Protein AF-A0AB37XN66-F1 (afdb_monome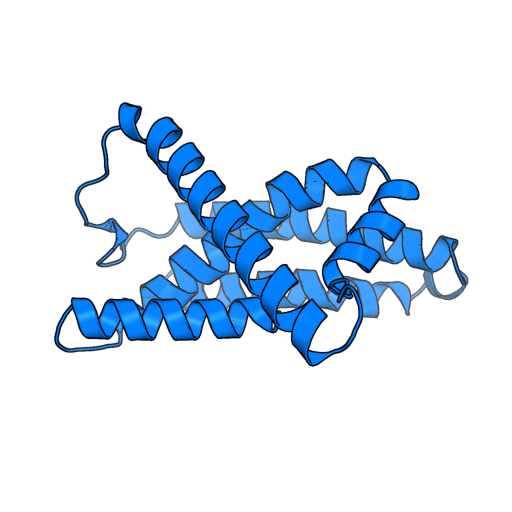r_lite)

Organism: Staphylococcus aureus (NCBI:txid1280)

InterPro domains:
  IPR003675 CAAX prenyl protease 2/Lysostaphin resistance protein A-like domain [PF02517] (126-179)
  IPR052710 CAAX motif-specific protease [PTHR36435] (4-178)

Radius of gyration: 19.24 Å; chains: 1; bounding box: 47×35×49 Å

Sequence (179 aa):
MTRLWASLLTVIIYILSQFLPLLIVKKLPFVQYSGIELTKAVIYIQLVLFLIAATTIILINLKIKNPTKLELEVKEPKKYIIPWALLGFALVMIYQMVVSIVLTQIYGGQQVSPNTEKLIIIARKIPIFIFFVSIIGPLLEEYVFRKVILGELFNAIKGNRIVAFIIATTVSSLIFALA

Structure (mmCIF, N/CA/C/O backbone):
data_AF-A0AB37XN66-F1
#
_entry.id   AF-A0AB37XN66-F1
#
loop_
_atom_site.group_PDB
_atom_site.id
_atom_site.type_symbol
_atom_site.label_atom_id
_atom_site.label_alt_id
_atom_site.label_comp_id
_atom_site.label_asym_id
_atom_site.label_entity_id
_atom_site.label_seq_id
_atom_site.pdbx_PDB_ins_code
_atom_site.Cartn_x
_atom_site.Cartn_y
_atom_site.Cartn_z
_atom_site.occupancy
_atom_site.B_iso_or_equiv
_atom_site.auth_seq_id
_atom_site.auth_comp_id
_ato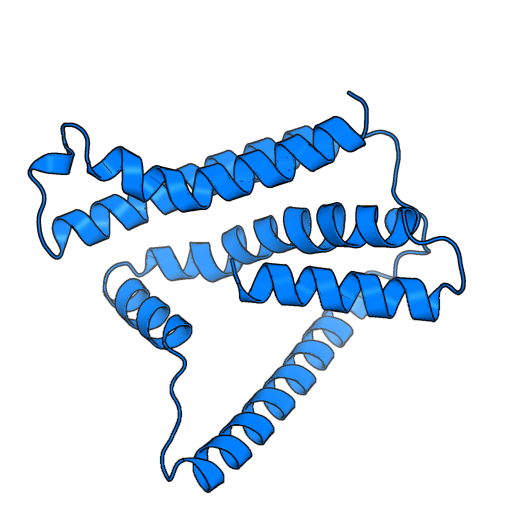m_site.auth_asym_id
_atom_site.auth_atom_id
_atom_site.pdbx_PDB_model_num
ATOM 1 N N . MET A 1 1 ? 4.058 12.812 19.865 1.00 60.72 1 MET A N 1
ATOM 2 C CA . MET A 1 1 ? 3.444 13.147 18.562 1.00 60.72 1 MET A CA 1
ATOM 3 C C . MET A 1 1 ? 1.969 12.798 18.640 1.00 60.72 1 MET A C 1
ATOM 5 O O . MET A 1 1 ? 1.666 11.693 19.076 1.00 60.72 1 MET A O 1
ATOM 9 N N . THR A 1 2 ? 1.052 13.716 18.320 1.00 78.94 2 THR A N 1
ATOM 10 C CA . THR A 1 2 ? -0.380 13.363 18.311 1.00 78.94 2 THR A CA 1
ATOM 11 C C . THR A 1 2 ? -0.654 12.403 17.154 1.00 78.94 2 THR A C 1
ATOM 13 O O . THR A 1 2 ? -0.031 12.534 16.101 1.00 78.94 2 THR A O 1
ATOM 16 N N . ARG A 1 3 ? -1.601 11.477 17.317 1.00 81.50 3 ARG A N 1
ATOM 17 C CA . ARG A 1 3 ? -1.926 10.454 16.312 1.00 81.50 3 ARG A CA 1
ATOM 18 C C . ARG A 1 3 ? -2.223 11.033 14.924 1.00 81.50 3 ARG A C 1
ATOM 20 O O . ARG A 1 3 ? -1.667 10.540 13.956 1.00 81.50 3 ARG A O 1
ATOM 27 N N . LEU A 1 4 ? -3.000 12.115 14.836 1.00 83.56 4 LEU A N 1
ATOM 28 C CA . LEU A 1 4 ? -3.330 12.760 13.557 1.00 83.56 4 LEU A CA 1
ATOM 29 C C . LEU A 1 4 ? -2.083 13.187 12.768 1.00 83.56 4 LEU A C 1
ATOM 31 O O . LEU A 1 4 ? -2.005 12.929 11.573 1.00 83.56 4 LEU A O 1
ATOM 35 N N . TRP A 1 5 ? -1.073 13.752 13.438 1.00 85.94 5 TRP A N 1
ATOM 36 C CA . TRP A 1 5 ? 0.216 14.076 12.813 1.00 85.94 5 TRP A CA 1
ATOM 37 C C . TRP A 1 5 ? 0.949 12.827 12.312 1.00 85.94 5 TRP A C 1
ATOM 39 O O . TRP A 1 5 ? 1.540 12.859 11.240 1.00 85.94 5 TRP A O 1
ATOM 49 N N . ALA A 1 6 ? 0.891 11.717 13.052 1.00 87.81 6 ALA A N 1
ATOM 50 C CA . ALA A 1 6 ? 1.486 10.451 12.622 1.00 87.81 6 ALA A CA 1
ATOM 51 C C . ALA A 1 6 ? 0.777 9.856 11.399 1.00 87.81 6 ALA A C 1
ATOM 53 O O . ALA A 1 6 ? 1.438 9.392 10.470 1.00 87.81 6 ALA A O 1
ATOM 54 N N . SER A 1 7 ? -0.553 9.928 11.382 1.00 88.25 7 SER A N 1
ATOM 55 C CA . SER A 1 7 ? -1.409 9.522 10.269 1.00 88.25 7 SER A CA 1
ATOM 56 C C . SER A 1 7 ? -1.119 10.358 9.015 1.00 88.25 7 SER A C 1
ATOM 58 O O . SER A 1 7 ? -0.821 9.800 7.961 1.00 88.25 7 SER A O 1
ATOM 60 N N . LEU A 1 8 ? -1.088 11.689 9.142 1.00 89.69 8 LEU A N 1
ATOM 61 C CA . LEU A 1 8 ? -0.732 12.608 8.054 1.00 89.69 8 LEU A CA 1
ATOM 62 C C . LEU A 1 8 ? 0.670 12.342 7.503 1.00 89.69 8 LEU A C 1
ATOM 64 O O . LEU A 1 8 ? 0.834 12.199 6.295 1.00 89.69 8 LEU A O 1
ATOM 68 N N . LEU A 1 9 ? 1.674 12.221 8.377 1.00 91.19 9 LEU A N 1
ATOM 69 C CA . LEU A 1 9 ? 3.043 11.918 7.956 1.00 91.19 9 LEU A CA 1
ATOM 70 C C . LEU A 1 9 ? 3.134 10.572 7.234 1.00 91.19 9 LEU A C 1
ATOM 72 O O . LEU A 1 9 ? 3.836 10.478 6.236 1.00 91.19 9 LEU A O 1
ATOM 76 N N . THR A 1 10 ? 2.405 9.553 7.695 1.00 91.69 10 THR A N 1
ATOM 77 C CA . THR A 1 10 ? 2.378 8.233 7.046 1.00 91.69 10 THR A CA 1
ATOM 78 C C . THR A 1 10 ? 1.873 8.332 5.605 1.00 91.69 10 THR A C 1
ATOM 80 O O . THR A 1 10 ? 2.516 7.812 4.695 1.00 91.69 10 THR A O 1
ATOM 83 N N . VAL A 1 11 ? 0.770 9.054 5.384 1.00 92.25 11 VAL A N 1
ATOM 84 C CA . VAL A 1 11 ? 0.208 9.267 4.040 1.00 92.25 11 VAL A CA 1
ATOM 85 C C . VAL A 1 11 ? 1.159 10.091 3.169 1.00 92.25 11 VAL A C 1
ATOM 87 O O . VAL A 1 11 ? 1.409 9.726 2.024 1.00 92.25 11 VAL A O 1
ATOM 90 N N . ILE A 1 12 ? 1.745 11.165 3.709 1.00 93.62 12 ILE A N 1
ATOM 91 C CA . ILE A 1 12 ? 2.697 12.012 2.973 1.00 93.62 12 ILE A CA 1
ATOM 92 C C . ILE A 1 12 ? 3.931 11.210 2.550 1.00 93.62 12 ILE A C 1
ATOM 94 O O . ILE A 1 12 ? 4.343 11.295 1.398 1.00 93.62 12 ILE A O 1
ATOM 98 N N . ILE A 1 13 ? 4.511 10.412 3.450 1.00 94.50 13 ILE A N 1
ATOM 99 C CA . ILE A 1 13 ? 5.684 9.578 3.152 1.00 94.50 13 ILE A CA 1
ATOM 100 C C . ILE A 1 13 ? 5.365 8.567 2.047 1.00 94.50 13 ILE A C 1
ATOM 102 O O . ILE A 1 13 ? 6.192 8.366 1.161 1.00 94.50 13 ILE A O 1
ATOM 106 N N . TYR A 1 14 ? 4.175 7.962 2.071 1.00 93.31 14 TYR A N 1
ATOM 107 C CA . TYR A 1 14 ? 3.741 7.029 1.033 1.00 93.31 14 TYR A CA 1
ATOM 108 C C . TYR A 1 14 ? 3.546 7.711 -0.330 1.00 93.31 14 TYR A C 1
ATOM 110 O O . TYR A 1 14 ? 4.056 7.238 -1.340 1.00 93.31 14 TYR A O 1
ATOM 118 N N . ILE A 1 15 ? 2.883 8.871 -0.367 1.00 92.38 15 ILE A N 1
ATOM 119 C CA . ILE A 1 15 ? 2.718 9.646 -1.607 1.00 92.38 15 ILE A CA 1
ATOM 120 C C . ILE A 1 15 ? 4.089 10.059 -2.155 1.00 92.38 15 ILE A C 1
ATOM 122 O O . ILE A 1 15 ? 4.374 9.887 -3.338 1.00 92.38 15 ILE A O 1
ATOM 126 N N . LEU A 1 16 ? 4.974 10.570 -1.297 1.00 93.38 16 LEU A N 1
ATOM 127 C CA . LEU A 1 16 ? 6.325 10.935 -1.709 1.00 93.38 16 LEU A CA 1
ATOM 128 C C . LEU A 1 16 ? 7.079 9.724 -2.252 1.00 93.38 16 LEU A C 1
ATOM 130 O O . LEU A 1 16 ? 7.693 9.831 -3.306 1.00 93.38 16 LEU A O 1
ATOM 134 N N . SER A 1 17 ? 7.012 8.566 -1.598 1.00 92.06 17 SER A N 1
ATOM 135 C CA . SER A 1 17 ? 7.721 7.387 -2.089 1.00 92.06 17 SER A CA 1
ATOM 136 C C . SER A 1 17 ? 7.207 6.919 -3.455 1.00 92.06 17 SER A C 1
ATOM 138 O O . SER A 1 17 ? 8.023 6.481 -4.258 1.00 92.06 17 SER A O 1
ATOM 140 N N . GLN A 1 18 ? 5.918 7.096 -3.768 1.00 89.31 18 GLN A N 1
ATOM 141 C CA . GLN A 1 18 ? 5.313 6.772 -5.069 1.00 89.31 18 GLN A CA 1
ATOM 142 C C . GLN A 1 18 ? 5.736 7.735 -6.195 1.00 89.31 18 GLN A C 1
ATOM 144 O O . GLN A 1 18 ? 6.075 7.308 -7.297 1.00 89.31 18 GLN A O 1
ATOM 149 N N . PHE A 1 19 ? 5.731 9.050 -5.947 1.00 91.06 19 PHE A N 1
ATOM 150 C CA . PHE A 1 19 ? 5.931 10.046 -7.014 1.00 91.06 19 PHE A CA 1
ATOM 151 C C . PHE A 1 19 ? 7.369 10.559 -7.139 1.00 91.06 19 PHE A C 1
ATOM 153 O O . PHE A 1 19 ? 7.781 11.005 -8.214 1.00 91.06 19 PHE A O 1
ATOM 160 N N . LEU A 1 20 ? 8.163 10.496 -6.070 1.00 92.38 20 LEU A N 1
ATOM 161 C CA . LEU A 1 20 ? 9.520 11.037 -6.053 1.00 92.38 20 LEU A CA 1
ATOM 162 C C . LEU A 1 20 ? 10.486 10.343 -7.038 1.00 92.38 20 LEU A C 1
ATOM 164 O O . LEU A 1 20 ? 11.301 11.066 -7.615 1.00 92.38 20 LEU A O 1
ATOM 168 N N . PRO A 1 21 ? 10.396 9.029 -7.347 1.00 91.38 21 PRO A N 1
ATOM 169 C CA . PRO A 1 21 ? 11.232 8.412 -8.381 1.00 91.38 21 PRO A CA 1
ATOM 170 C C . PRO A 1 21 ? 11.123 9.110 -9.736 1.00 91.38 21 PRO A C 1
ATOM 172 O O . PRO A 1 21 ? 12.144 9.361 -10.371 1.00 91.38 21 PRO A O 1
ATOM 175 N N . LEU A 1 22 ? 9.908 9.504 -10.141 1.00 87.75 22 LEU A N 1
ATOM 176 C CA . LEU A 1 22 ? 9.654 10.210 -11.405 1.00 87.75 22 LEU A CA 1
ATOM 177 C C . LEU A 1 22 ? 10.294 11.603 -11.446 1.00 87.75 22 LEU A C 1
ATOM 179 O O . LEU A 1 22 ? 10.600 12.114 -12.524 1.00 87.75 22 LEU A O 1
ATOM 183 N N . LEU A 1 23 ? 10.488 12.229 -10.284 1.00 90.38 23 LEU A N 1
ATOM 184 C CA . LEU A 1 23 ? 11.162 13.520 -10.158 1.00 90.38 23 LEU A CA 1
ATOM 185 C C . LEU A 1 23 ? 12.684 13.360 -10.100 1.00 90.38 23 LEU A C 1
ATOM 187 O O . LEU A 1 23 ? 13.397 14.138 -10.733 1.00 90.38 23 LEU A O 1
ATOM 191 N N . ILE A 1 24 ? 13.181 12.344 -9.387 1.00 91.06 24 ILE A N 1
ATOM 192 C CA . ILE A 1 24 ? 14.617 12.072 -9.232 1.00 91.06 24 ILE A CA 1
ATOM 193 C C . ILE A 1 24 ? 15.250 11.723 -10.578 1.00 91.06 24 ILE A C 1
ATOM 195 O O . ILE A 1 24 ? 16.313 12.250 -10.901 1.00 91.06 24 ILE A O 1
ATOM 199 N N . VAL A 1 25 ? 14.595 10.898 -11.402 1.00 90.50 25 VAL A N 1
ATOM 200 C CA . VAL A 1 25 ? 15.177 10.499 -12.695 1.00 90.50 25 VAL A CA 1
ATOM 201 C C . VAL A 1 25 ? 15.311 11.647 -13.700 1.00 90.50 25 VAL A C 1
ATOM 203 O O . VAL A 1 25 ? 16.083 11.545 -14.646 1.00 90.50 25 VAL A O 1
ATOM 206 N N . LYS A 1 26 ? 14.613 12.770 -13.480 1.00 89.19 26 LYS A N 1
ATOM 207 C CA . LYS A 1 26 ? 14.759 13.998 -14.282 1.00 89.19 26 LYS A CA 1
ATOM 208 C C . LYS A 1 26 ? 15.981 14.836 -13.883 1.00 89.19 26 LYS A C 1
ATOM 210 O O . LYS A 1 26 ? 16.208 15.896 -14.463 1.00 89.19 26 LYS A O 1
ATOM 215 N N . LYS A 1 27 ? 16.740 14.422 -12.866 1.00 89.75 27 LYS A N 1
ATOM 216 C CA . LYS A 1 27 ? 17.939 15.108 -12.369 1.00 89.75 27 LYS A CA 1
ATOM 217 C C . LYS A 1 27 ? 19.203 14.339 -12.763 1.00 89.75 27 LYS A C 1
ATOM 219 O O . LYS A 1 27 ? 19.153 13.162 -13.118 1.00 89.75 27 LYS A O 1
ATOM 224 N N . LEU A 1 28 ? 20.355 15.007 -12.699 1.00 78.81 28 LEU A N 1
ATOM 225 C CA . LEU A 1 28 ? 21.654 14.342 -12.836 1.00 78.81 28 LEU A CA 1
ATOM 226 C C . LEU A 1 28 ? 21.858 13.353 -11.669 1.00 78.81 28 LEU A C 1
ATOM 228 O O . LEU A 1 28 ? 21.468 13.678 -10.546 1.00 78.81 28 LEU A O 1
ATOM 232 N N . PRO A 1 29 ? 22.446 12.163 -11.900 1.00 84.00 29 PRO A N 1
ATOM 233 C CA . PRO A 1 29 ? 23.045 11.678 -13.152 1.00 84.00 29 PRO A CA 1
ATOM 234 C C . PRO A 1 29 ? 22.071 10.943 -14.096 1.00 84.00 29 PRO A C 1
ATOM 236 O O . PRO A 1 29 ? 22.483 10.478 -15.150 1.00 84.00 29 PRO A O 1
ATOM 239 N N . PHE A 1 30 ? 20.791 10.808 -13.746 1.00 86.56 30 PHE A N 1
ATOM 240 C CA . PHE A 1 30 ? 19.838 9.933 -14.446 1.00 86.56 30 PHE A CA 1
ATOM 241 C C . PHE A 1 30 ? 19.263 10.517 -15.740 1.00 86.56 30 PHE A C 1
ATOM 243 O O . PHE A 1 30 ? 18.781 9.762 -16.579 1.00 86.56 30 PHE A O 1
ATOM 250 N N . VAL A 1 31 ? 19.353 11.836 -15.931 1.00 83.44 31 VAL A N 1
ATOM 251 C CA . VAL A 1 31 ? 18.825 12.537 -17.117 1.00 83.44 31 VAL A CA 1
ATOM 252 C C . VAL A 1 31 ? 19.414 12.036 -18.446 1.00 83.44 31 VAL A C 1
ATOM 254 O O . VAL A 1 31 ? 18.794 12.196 -19.491 1.00 83.44 31 VAL A O 1
ATOM 257 N N . GLN A 1 32 ? 20.598 11.414 -18.411 1.00 86.94 32 GLN A N 1
ATOM 258 C CA . GLN A 1 32 ? 21.254 10.833 -19.587 1.00 86.94 32 GLN A CA 1
ATOM 259 C C . GLN A 1 32 ? 20.705 9.449 -19.971 1.00 86.94 32 GLN A C 1
ATOM 261 O O . GLN A 1 32 ? 20.967 8.962 -21.070 1.00 86.94 32 GLN A O 1
ATOM 266 N N . TYR A 1 33 ? 19.974 8.784 -19.072 1.00 87.94 33 TYR A N 1
ATOM 267 C CA . TYR A 1 33 ? 19.415 7.464 -19.335 1.00 87.94 33 TYR A CA 1
ATOM 268 C C . TYR A 1 33 ? 18.144 7.569 -20.175 1.00 87.94 33 TYR A C 1
ATOM 270 O O . TYR A 1 33 ? 17.283 8.414 -19.941 1.00 87.94 33 TYR A O 1
ATOM 278 N N . SER A 1 34 ? 17.993 6.654 -21.131 1.00 86.12 34 SER A N 1
ATOM 279 C CA . SER A 1 34 ? 16.810 6.559 -21.986 1.00 86.12 34 SER A CA 1
ATOM 280 C C . SER A 1 34 ? 16.320 5.113 -22.101 1.00 86.12 34 SER A C 1
ATOM 282 O O . SER A 1 34 ? 17.039 4.156 -21.798 1.00 86.12 34 SER A O 1
ATOM 284 N N . GLY A 1 35 ? 15.048 4.949 -22.473 1.00 85.75 35 GLY A N 1
ATOM 285 C CA . GLY A 1 35 ? 14.425 3.644 -22.694 1.00 85.75 35 GLY A CA 1
ATOM 286 C C . GLY A 1 35 ? 14.507 2.699 -21.487 1.00 85.75 35 GLY A C 1
ATOM 287 O O . GLY A 1 35 ? 13.949 2.960 -20.415 1.00 85.75 35 GLY A O 1
ATOM 288 N N . ILE A 1 36 ? 15.176 1.561 -21.676 1.00 82.81 36 ILE A N 1
ATOM 289 C CA . ILE A 1 36 ? 15.248 0.480 -20.682 1.00 82.81 36 ILE A CA 1
ATOM 290 C C . ILE A 1 36 ? 16.064 0.892 -19.452 1.00 82.81 36 ILE A C 1
ATOM 292 O O . ILE A 1 36 ? 15.652 0.583 -18.335 1.00 82.81 36 ILE A O 1
ATOM 296 N N . GLU A 1 37 ? 17.172 1.613 -19.628 1.00 86.12 37 GLU A N 1
ATOM 297 C CA . GLU A 1 37 ? 18.031 2.025 -18.508 1.00 86.12 37 GLU A CA 1
ATOM 298 C C . GLU A 1 37 ? 17.330 3.047 -17.606 1.00 86.12 37 GLU A C 1
ATOM 300 O O . GLU A 1 37 ? 17.383 2.937 -16.381 1.00 86.12 37 GLU A O 1
ATOM 305 N N . LEU A 1 38 ? 16.550 3.960 -18.195 1.00 87.69 38 LEU A N 1
ATOM 306 C CA . LEU A 1 38 ? 15.692 4.867 -17.432 1.00 87.69 38 LEU A CA 1
ATOM 307 C C . LEU A 1 38 ? 14.636 4.093 -16.632 1.00 87.69 38 LEU A C 1
ATOM 309 O O . LEU A 1 38 ? 14.424 4.366 -15.454 1.00 87.69 38 LEU A O 1
ATOM 313 N N . THR A 1 39 ? 14.005 3.094 -17.254 1.00 83.75 39 THR A N 1
ATOM 314 C CA . THR A 1 39 ? 12.997 2.252 -16.591 1.00 83.75 39 THR A CA 1
ATOM 315 C C . THR A 1 39 ? 13.598 1.520 -15.391 1.00 83.75 39 THR A C 1
ATOM 317 O O . THR A 1 39 ? 13.016 1.535 -14.307 1.00 83.75 39 THR A O 1
ATOM 320 N N . LYS A 1 40 ? 14.788 0.926 -15.554 1.00 86.44 40 LYS A N 1
ATOM 321 C CA . LYS A 1 40 ? 15.518 0.284 -14.454 1.00 86.44 40 LYS A CA 1
ATOM 322 C C . LYS A 1 40 ? 15.827 1.277 -13.339 1.00 86.44 40 LYS A C 1
ATOM 324 O O . LYS A 1 40 ? 15.556 0.969 -12.184 1.00 86.44 40 LYS A O 1
ATOM 329 N N . ALA A 1 41 ? 16.339 2.464 -13.671 1.00 89.56 41 ALA A N 1
ATOM 330 C CA . ALA A 1 41 ? 16.645 3.498 -12.687 1.00 89.56 41 ALA A CA 1
ATOM 331 C C . ALA A 1 41 ? 15.403 3.911 -11.881 1.00 89.56 41 ALA A C 1
ATOM 333 O O . ALA A 1 41 ? 15.461 3.913 -10.653 1.00 89.56 41 ALA A O 1
ATOM 334 N N . VAL A 1 42 ? 14.269 4.176 -12.549 1.00 89.00 42 VAL A N 1
ATOM 335 C CA . VAL A 1 42 ? 12.991 4.487 -11.880 1.00 89.00 42 VAL A CA 1
ATOM 336 C C . VAL A 1 42 ? 12.624 3.385 -10.893 1.00 89.00 42 VAL A C 1
ATOM 338 O O . VAL A 1 42 ? 12.305 3.682 -9.746 1.00 89.00 42 VAL A O 1
ATOM 341 N N . ILE A 1 43 ? 12.700 2.121 -11.314 1.00 87.50 43 ILE A N 1
ATOM 342 C CA . ILE A 1 43 ? 12.330 0.990 -10.462 1.00 87.50 43 ILE A CA 1
ATOM 343 C C . ILE A 1 43 ? 13.286 0.874 -9.277 1.00 87.50 43 ILE A C 1
ATOM 345 O O . ILE A 1 43 ? 12.822 0.807 -8.149 1.00 87.50 43 ILE A O 1
ATOM 349 N N . TYR A 1 44 ? 14.603 0.901 -9.478 1.00 88.88 44 TYR A N 1
ATOM 350 C CA . TYR A 1 44 ? 15.546 0.807 -8.360 1.00 88.88 44 TYR A CA 1
ATOM 351 C C . TYR A 1 44 ? 15.370 1.949 -7.354 1.00 88.88 44 TYR A C 1
ATOM 353 O O . TYR A 1 44 ? 15.360 1.699 -6.149 1.00 88.88 44 TYR A O 1
ATOM 361 N N . ILE A 1 45 ? 15.156 3.180 -7.828 1.00 91.31 45 ILE A N 1
ATOM 362 C CA . ILE A 1 45 ? 14.859 4.323 -6.958 1.00 91.31 45 ILE A CA 1
ATOM 363 C C . ILE A 1 45 ? 13.538 4.095 -6.208 1.00 91.31 45 ILE A C 1
ATOM 365 O O . ILE A 1 45 ? 13.494 4.290 -4.995 1.00 91.31 45 ILE A O 1
ATOM 369 N N . GLN A 1 46 ? 12.490 3.625 -6.892 1.00 90.25 46 GLN A N 1
ATOM 370 C CA . GLN A 1 46 ? 11.202 3.264 -6.286 1.00 90.25 46 GLN A CA 1
ATOM 371 C C . GLN A 1 46 ? 11.374 2.231 -5.170 1.00 90.25 46 GLN A C 1
ATOM 373 O O . GLN A 1 46 ? 10.839 2.411 -4.078 1.00 90.25 46 GLN A O 1
ATOM 378 N N . LEU A 1 47 ? 12.152 1.173 -5.418 1.00 89.00 47 LEU A N 1
ATOM 379 C CA . LEU A 1 47 ? 12.408 0.115 -4.443 1.00 89.00 47 LEU A CA 1
ATOM 380 C C . LEU A 1 47 ? 13.108 0.662 -3.195 1.00 89.00 47 LEU A C 1
ATOM 382 O O . LEU A 1 47 ? 12.679 0.384 -2.075 1.00 89.00 47 LEU A O 1
ATOM 386 N N . VAL A 1 48 ? 14.153 1.474 -3.377 1.00 91.75 48 VAL A N 1
ATOM 387 C CA . VAL A 1 48 ? 14.886 2.094 -2.263 1.00 91.75 48 VAL A CA 1
ATOM 388 C C . VAL A 1 48 ? 13.974 3.022 -1.461 1.00 91.75 48 VAL A C 1
ATOM 390 O O . VAL A 1 48 ? 13.933 2.932 -0.233 1.00 91.75 48 VAL A O 1
ATOM 393 N N . LEU A 1 49 ? 13.193 3.874 -2.130 1.00 93.31 49 LEU A N 1
ATOM 394 C CA . LEU A 1 49 ? 12.265 4.778 -1.452 1.00 93.31 49 LEU A CA 1
ATOM 395 C C . LEU A 1 49 ? 11.147 4.034 -0.723 1.00 93.31 49 LEU A C 1
ATOM 397 O O . LEU A 1 49 ? 10.755 4.464 0.358 1.00 93.31 49 LEU A O 1
ATOM 401 N N . PHE A 1 50 ? 10.666 2.911 -1.254 1.00 91.56 50 PHE A N 1
ATOM 402 C CA . PHE A 1 50 ? 9.699 2.060 -0.565 1.00 91.56 50 PHE A CA 1
ATOM 403 C C . PHE A 1 50 ? 10.274 1.413 0.695 1.00 91.56 50 PHE A C 1
ATOM 405 O O . PHE A 1 50 ? 9.575 1.377 1.704 1.00 91.56 50 PHE A O 1
ATOM 412 N N . LEU A 1 51 ? 11.538 0.972 0.702 1.00 92.25 51 LEU A N 1
ATOM 413 C CA . LEU A 1 51 ? 12.169 0.476 1.938 1.00 92.25 51 LEU A CA 1
ATOM 414 C C . LEU A 1 51 ? 12.309 1.568 2.987 1.00 92.25 51 LEU A C 1
ATOM 416 O O . LEU A 1 51 ? 12.019 1.333 4.163 1.00 92.25 51 LEU A O 1
ATOM 420 N N . ILE A 1 52 ? 12.752 2.755 2.567 1.00 94.62 52 ILE A N 1
ATOM 421 C CA . ILE A 1 52 ? 12.888 3.904 3.460 1.00 94.62 52 ILE A CA 1
ATOM 422 C C . ILE A 1 52 ? 11.511 4.254 4.025 1.00 94.62 52 ILE A C 1
ATOM 424 O O . ILE A 1 52 ? 11.356 4.316 5.241 1.00 94.62 52 ILE A O 1
ATOM 428 N N . ALA A 1 53 ? 10.497 4.382 3.166 1.00 93.94 53 ALA A N 1
ATOM 429 C CA . ALA A 1 53 ? 9.126 4.658 3.568 1.00 93.94 53 ALA A CA 1
ATOM 430 C C . ALA A 1 53 ? 8.593 3.605 4.542 1.00 93.94 53 ALA A C 1
ATOM 432 O O . ALA A 1 53 ? 8.095 3.971 5.603 1.00 93.94 53 ALA A O 1
ATOM 433 N N . ALA A 1 54 ? 8.745 2.314 4.236 1.00 91.81 54 ALA A N 1
ATOM 434 C CA . ALA A 1 54 ? 8.269 1.230 5.089 1.00 91.81 54 ALA A CA 1
ATOM 435 C C . ALA A 1 54 ? 8.930 1.289 6.466 1.00 91.81 54 ALA A C 1
ATOM 437 O O . ALA A 1 54 ? 8.245 1.287 7.489 1.00 91.81 54 ALA A O 1
ATOM 438 N N . THR A 1 55 ? 10.253 1.444 6.498 1.00 92.94 55 THR A N 1
ATOM 439 C CA . THR A 1 55 ? 11.014 1.555 7.745 1.00 92.94 55 THR A CA 1
ATOM 440 C C . THR A 1 55 ? 10.580 2.780 8.551 1.00 92.94 55 THR A C 1
ATOM 442 O O . THR A 1 55 ? 10.276 2.667 9.738 1.00 92.94 55 THR A O 1
ATOM 445 N N . THR A 1 56 ? 10.488 3.955 7.924 1.00 92.75 56 THR A N 1
ATOM 446 C CA . THR A 1 56 ? 10.070 5.191 8.597 1.00 92.75 56 THR A CA 1
ATOM 447 C C . THR A 1 56 ? 8.631 5.105 9.109 1.00 92.75 56 THR A C 1
ATOM 449 O O . THR A 1 56 ? 8.374 5.482 10.251 1.00 92.75 56 THR A O 1
ATOM 452 N N . ILE A 1 57 ? 7.700 4.568 8.317 1.00 92.06 57 ILE A N 1
ATOM 453 C CA . ILE A 1 57 ? 6.293 4.391 8.702 1.00 92.06 57 ILE A CA 1
ATOM 454 C C . ILE A 1 57 ? 6.175 3.429 9.885 1.00 92.06 57 ILE A C 1
ATOM 456 O O . ILE A 1 57 ? 5.441 3.730 10.831 1.00 92.06 57 ILE A O 1
ATOM 460 N N . ILE A 1 58 ? 6.920 2.319 9.889 1.00 88.88 58 ILE A N 1
ATOM 461 C CA . ILE A 1 58 ? 6.968 1.392 11.027 1.00 88.88 58 ILE A CA 1
ATOM 462 C C . ILE A 1 58 ? 7.468 2.122 12.278 1.00 88.88 58 ILE A C 1
ATOM 464 O O . ILE A 1 58 ? 6.803 2.085 13.313 1.00 88.88 58 ILE A O 1
ATOM 468 N N . LEU A 1 59 ? 8.587 2.848 12.189 1.00 89.44 59 LEU A N 1
ATOM 469 C CA . LEU A 1 59 ? 9.155 3.585 13.324 1.00 89.44 59 LEU A CA 1
ATOM 470 C C . LEU A 1 59 ? 8.210 4.668 13.865 1.00 89.44 59 LEU A C 1
ATOM 472 O O . LEU A 1 59 ? 8.115 4.849 15.081 1.00 89.44 59 LEU A O 1
ATOM 476 N N . ILE A 1 60 ? 7.493 5.376 12.988 1.00 87.56 60 ILE A N 1
ATOM 477 C CA . ILE A 1 60 ? 6.453 6.336 13.379 1.00 87.56 60 ILE A CA 1
ATOM 478 C C . ILE A 1 60 ? 5.332 5.612 14.127 1.00 87.56 60 ILE A C 1
ATOM 480 O O . ILE A 1 60 ? 4.934 6.047 15.209 1.00 87.56 60 ILE A O 1
ATOM 484 N N . ASN A 1 61 ? 4.856 4.492 13.582 1.00 83.06 61 ASN A N 1
ATOM 485 C CA . ASN A 1 61 ? 3.753 3.724 14.147 1.00 83.06 61 ASN A CA 1
ATOM 486 C C . ASN A 1 61 ? 4.081 3.118 15.516 1.00 83.06 61 ASN A C 1
ATOM 488 O O . ASN A 1 61 ? 3.205 3.086 16.375 1.00 83.06 61 ASN A O 1
ATOM 492 N N . LEU A 1 62 ? 5.330 2.708 15.755 1.00 81.62 62 LEU A N 1
ATOM 493 C CA . LEU A 1 62 ? 5.788 2.222 17.064 1.00 81.62 62 LEU A CA 1
ATOM 494 C C . LEU A 1 62 ? 5.750 3.305 18.155 1.00 81.62 62 LEU A C 1
ATOM 496 O O . LEU A 1 62 ? 5.676 2.988 19.339 1.00 81.62 62 LEU A O 1
ATOM 500 N N . LYS A 1 63 ? 5.785 4.590 17.779 1.00 80.69 63 LYS A N 1
ATOM 501 C CA . LYS A 1 63 ? 5.734 5.723 18.719 1.00 80.69 63 LYS A CA 1
ATOM 502 C C . LYS A 1 63 ? 4.308 6.197 19.030 1.00 80.69 63 LYS A C 1
ATOM 504 O O . LYS A 1 63 ? 4.141 7.082 19.876 1.00 80.69 63 LYS A O 1
ATOM 509 N N . ILE A 1 64 ? 3.285 5.652 18.367 1.00 77.69 64 ILE A N 1
ATOM 510 C CA . ILE A 1 64 ? 1.882 6.013 18.607 1.00 77.69 64 ILE A CA 1
ATOM 511 C C . ILE A 1 64 ? 1.386 5.268 19.849 1.00 77.69 64 ILE A C 1
ATOM 513 O O . ILE A 1 64 ? 1.326 4.045 19.867 1.00 77.69 64 ILE A O 1
ATOM 517 N N . LYS A 1 65 ? 1.003 6.017 20.889 1.00 66.81 65 LYS A N 1
ATOM 518 C CA . LYS A 1 65 ? 0.488 5.454 22.151 1.00 66.81 65 LYS A CA 1
ATOM 519 C C . LYS A 1 65 ? -1.042 5.351 22.215 1.00 66.81 65 LYS A C 1
ATOM 521 O O . LYS A 1 65 ? -1.559 4.723 23.130 1.00 66.81 65 LYS A O 1
ATOM 526 N N . ASN A 1 66 ? -1.755 5.957 21.262 1.00 71.50 66 ASN A N 1
ATOM 527 C CA . ASN A 1 66 ? -3.217 6.051 21.273 1.00 71.50 66 ASN A CA 1
ATOM 528 C C . ASN A 1 66 ? -3.810 5.162 20.173 1.00 71.50 66 ASN A C 1
ATOM 530 O O . ASN A 1 66 ? -3.798 5.588 19.014 1.00 71.50 66 ASN A O 1
ATOM 534 N N . PRO A 1 67 ? -4.315 3.963 20.508 1.00 71.31 67 PRO A N 1
ATOM 535 C CA . PRO A 1 67 ? -4.850 3.050 19.512 1.00 71.31 67 PRO A CA 1
ATOM 536 C C . PRO A 1 67 ? -6.179 3.527 18.913 1.00 71.31 67 PRO A C 1
ATOM 538 O O . PRO A 1 67 ? -6.892 4.357 19.485 1.00 71.31 67 PRO A O 1
ATOM 541 N N . THR A 1 68 ? -6.514 3.016 17.730 1.00 70.69 68 THR A N 1
ATOM 542 C CA . THR A 1 68 ? -7.815 3.256 17.081 1.00 70.69 68 THR A CA 1
ATOM 543 C C . THR A 1 68 ? -8.932 2.413 17.705 1.00 70.69 68 THR A C 1
ATOM 545 O O . THR A 1 68 ? -8.651 1.413 18.361 1.00 70.69 68 THR A O 1
ATOM 548 N N . LYS A 1 69 ? -10.213 2.761 17.479 1.00 70.56 69 LYS A N 1
ATOM 549 C CA . LYS A 1 69 ? -11.328 1.897 17.916 1.00 70.56 69 LYS A CA 1
ATOM 550 C C . LYS A 1 69 ? -11.223 0.481 17.343 1.00 70.56 69 LYS A C 1
ATOM 552 O O . LYS A 1 69 ? -11.553 -0.451 18.057 1.00 70.56 69 LYS A O 1
ATOM 557 N N . LEU A 1 70 ? -10.723 0.335 16.112 1.00 70.50 70 LEU A N 1
ATOM 558 C CA . LEU A 1 70 ? -10.491 -0.965 15.470 1.00 70.50 70 LEU A CA 1
ATOM 559 C C . LEU A 1 70 ? -9.321 -1.724 16.108 1.00 70.50 70 LEU A C 1
ATOM 561 O O . LEU A 1 70 ? -9.342 -2.943 16.189 1.00 70.50 70 LEU A O 1
ATOM 565 N N . GLU A 1 71 ? -8.298 -1.015 16.586 1.00 72.19 71 GLU A N 1
ATOM 566 C CA . GLU A 1 71 ? -7.139 -1.635 17.243 1.00 72.19 71 GLU A CA 1
ATOM 567 C C . GLU A 1 71 ? -7.432 -2.106 18.670 1.00 72.19 71 GLU A C 1
ATOM 569 O O . GLU A 1 71 ? -6.723 -2.972 19.186 1.00 72.19 71 GLU A O 1
ATOM 574 N N . LEU A 1 72 ? -8.450 -1.521 19.305 1.00 77.44 72 LEU A N 1
ATOM 575 C CA . LEU A 1 72 ? -8.937 -1.906 20.628 1.00 77.44 72 LEU A CA 1
ATOM 576 C C . LEU A 1 72 ? -9.838 -3.147 20.593 1.00 77.44 72 LEU A C 1
ATOM 578 O O . LEU A 1 72 ? -10.208 -3.655 21.651 1.00 77.44 72 LEU A O 1
ATOM 582 N N . GLU A 1 73 ? -10.208 -3.631 19.406 1.00 74.56 73 GLU A N 1
ATOM 583 C CA . GLU A 1 73 ? -11.050 -4.815 19.273 1.00 74.56 73 GLU A CA 1
ATOM 584 C C . GLU A 1 73 ? -10.304 -6.095 19.666 1.00 74.56 73 GLU A C 1
ATOM 586 O O . GLU A 1 73 ? -9.070 -6.181 19.644 1.00 74.56 73 GLU A O 1
ATOM 591 N N . VAL A 1 74 ? -11.078 -7.110 20.052 1.00 77.38 74 VAL A N 1
ATOM 592 C CA . VAL A 1 74 ? -10.540 -8.419 20.420 1.00 77.38 74 VAL A CA 1
ATOM 593 C C . VAL A 1 74 ? -9.844 -9.014 19.202 1.00 77.38 74 VAL A C 1
ATOM 595 O O . VAL A 1 74 ? -10.454 -9.222 18.157 1.00 77.38 74 VAL A O 1
ATOM 598 N N . LYS A 1 75 ? -8.544 -9.277 19.342 1.00 78.88 75 LYS A N 1
ATOM 599 C CA . LYS A 1 75 ? -7.742 -9.855 18.267 1.00 78.88 75 LYS A CA 1
ATOM 600 C C . LYS A 1 75 ? -8.096 -11.323 18.090 1.00 78.88 75 LYS A C 1
ATOM 602 O O . LYS A 1 75 ? -8.091 -12.084 19.059 1.00 78.88 75 LYS A O 1
ATOM 607 N N . GLU A 1 76 ? -8.321 -11.717 16.842 1.00 81.00 76 GLU A N 1
ATOM 608 C CA . GLU A 1 76 ? -8.516 -13.118 16.488 1.00 81.00 76 GLU A CA 1
ATOM 609 C C . GLU A 1 76 ? -7.308 -13.972 16.920 1.00 81.00 76 GLU A C 1
ATOM 611 O O . GLU A 1 76 ? -6.150 -13.558 16.760 1.00 81.00 76 GLU A O 1
ATOM 616 N N . PRO A 1 77 ? -7.542 -15.179 17.465 1.00 87.50 77 PRO A N 1
ATOM 617 C CA . PRO A 1 77 ? -6.479 -16.121 17.775 1.00 87.50 77 PRO A CA 1
ATOM 618 C C . PRO A 1 77 ? -5.572 -16.397 16.570 1.00 87.50 77 PRO A C 1
ATOM 620 O O . PRO A 1 77 ? -6.045 -16.671 15.468 1.00 87.50 77 PRO A O 1
ATOM 623 N N . LYS A 1 78 ? -4.250 -16.450 16.802 1.00 87.56 78 LYS A N 1
ATOM 624 C CA . LYS A 1 78 ? -3.239 -16.672 15.744 1.00 87.56 78 LYS A CA 1
ATOM 625 C C . LYS A 1 78 ? -3.499 -17.920 14.887 1.00 87.56 78 LYS A C 1
ATOM 627 O O . LYS A 1 78 ? -3.134 -17.944 13.717 1.00 87.56 78 LYS A O 1
ATOM 632 N N . LYS A 1 79 ? -4.160 -18.938 15.449 1.00 90.44 79 LYS A N 1
ATOM 633 C CA . LYS A 1 79 ? -4.541 -20.173 14.744 1.00 90.44 79 LYS A CA 1
ATOM 634 C C . LYS A 1 79 ? -5.482 -19.946 13.553 1.00 90.44 79 LYS A C 1
ATOM 636 O O . LYS A 1 79 ? -5.479 -20.755 12.635 1.00 90.44 79 LYS A O 1
ATOM 641 N N . TYR A 1 80 ? -6.255 -18.859 13.545 1.00 90.00 80 TYR A N 1
ATOM 642 C CA . TYR A 1 80 ? -7.189 -18.558 12.458 1.00 90.00 80 TYR A CA 1
ATOM 643 C C . TYR A 1 80 ? -6.574 -17.727 11.332 1.00 90.00 80 TYR A C 1
ATOM 645 O O . TYR A 1 80 ? -7.219 -17.556 10.304 1.00 90.00 80 TYR A O 1
ATOM 653 N N . ILE A 1 81 ? -5.323 -17.269 11.468 1.00 89.50 81 ILE A N 1
ATOM 654 C CA . ILE A 1 81 ? -4.654 -16.469 10.431 1.00 89.50 81 ILE A CA 1
ATOM 655 C C . ILE A 1 81 ? -4.591 -17.239 9.106 1.00 89.50 81 ILE A C 1
ATOM 657 O O . ILE A 1 81 ? -4.986 -16.707 8.073 1.00 89.50 81 ILE A O 1
ATOM 661 N N . ILE A 1 82 ? -4.136 -18.498 9.131 1.00 93.06 82 ILE A N 1
ATOM 662 C CA . ILE A 1 82 ? -3.993 -19.313 7.914 1.00 93.06 82 ILE A CA 1
ATOM 663 C C . ILE A 1 82 ? -5.365 -19.625 7.286 1.00 93.06 82 ILE A C 1
ATOM 665 O O . ILE A 1 82 ? -5.526 -19.346 6.099 1.00 93.06 82 ILE A O 1
ATOM 669 N N . PRO A 1 83 ? -6.374 -20.130 8.032 1.00 94.56 83 PRO A N 1
ATOM 670 C CA . PRO A 1 83 ? -7.718 -20.318 7.489 1.00 94.56 83 PRO A CA 1
ATOM 671 C C . PRO A 1 83 ? -8.321 -19.052 6.871 1.00 94.56 83 PRO A C 1
ATOM 673 O O . PRO A 1 83 ? -8.853 -19.123 5.767 1.00 94.56 83 PRO A O 1
ATOM 676 N N . TRP A 1 84 ? -8.204 -17.894 7.530 1.00 93.44 84 TRP A N 1
ATOM 677 C CA . TRP A 1 84 ? -8.715 -16.630 6.991 1.00 93.44 84 TRP A CA 1
ATOM 678 C C . TRP A 1 84 ? -7.970 -16.182 5.736 1.00 93.44 84 TRP A C 1
ATOM 680 O O . TRP A 1 84 ? -8.608 -15.731 4.787 1.00 93.44 84 TRP A O 1
ATOM 690 N N . ALA A 1 85 ? -6.645 -16.341 5.699 1.00 90.56 85 ALA A N 1
ATOM 691 C CA . ALA A 1 85 ? -5.851 -16.028 4.516 1.00 90.56 85 ALA A CA 1
ATOM 692 C C . ALA A 1 85 ? -6.245 -16.913 3.322 1.00 90.56 85 ALA A C 1
ATOM 694 O O . ALA A 1 85 ? -6.459 -16.402 2.224 1.00 90.56 85 ALA A O 1
ATOM 695 N N . LEU A 1 86 ? -6.402 -18.224 3.538 1.00 95.00 86 LEU A N 1
ATOM 696 C CA . LEU A 1 86 ? -6.819 -19.166 2.496 1.00 95.00 86 LEU A CA 1
ATOM 697 C C . LEU A 1 86 ? -8.252 -18.910 2.025 1.00 95.00 86 LEU A C 1
ATOM 699 O O . LEU A 1 86 ? -8.512 -18.922 0.824 1.00 95.00 86 LEU A O 1
ATOM 703 N N . LEU A 1 87 ? -9.172 -18.644 2.954 1.00 95.19 87 LEU A N 1
ATOM 704 C CA . LEU A 1 87 ? -10.558 -18.325 2.627 1.00 95.19 87 LEU A CA 1
ATOM 705 C C . LEU A 1 87 ? -10.645 -17.022 1.828 1.00 95.19 87 LEU A C 1
ATOM 707 O O . LEU A 1 87 ? -11.287 -16.986 0.782 1.00 95.19 87 LEU A O 1
ATOM 711 N N . GLY A 1 88 ? -9.964 -15.968 2.284 1.00 92.50 88 GLY A N 1
ATOM 712 C CA . GLY A 1 88 ? -9.901 -14.689 1.580 1.00 92.50 88 GLY A CA 1
ATOM 713 C C . GLY A 1 88 ? -9.310 -14.838 0.179 1.00 92.50 88 GLY A C 1
ATOM 714 O O . GLY A 1 88 ? -9.883 -14.330 -0.782 1.00 92.50 88 GLY A O 1
ATOM 715 N N . PHE A 1 89 ? -8.221 -15.600 0.044 1.00 93.31 89 PHE A N 1
ATOM 716 C CA . PHE A 1 89 ? -7.636 -15.923 -1.255 1.00 93.31 89 PHE A CA 1
ATOM 717 C C . PHE A 1 89 ? -8.639 -16.636 -2.169 1.00 93.31 89 PHE A C 1
ATOM 719 O O . PHE A 1 89 ? -8.867 -16.184 -3.288 1.00 93.31 89 PHE A O 1
ATOM 726 N N . ALA A 1 90 ? -9.295 -17.697 -1.690 1.00 96.44 90 ALA A N 1
ATOM 727 C CA . ALA A 1 90 ? -10.283 -18.437 -2.472 1.00 96.44 90 ALA A CA 1
ATOM 728 C C . ALA A 1 90 ? -11.443 -17.540 -2.937 1.00 96.44 90 ALA A C 1
ATOM 730 O O . ALA A 1 90 ? -11.810 -17.565 -4.111 1.00 96.44 90 ALA A O 1
ATOM 731 N N . LEU A 1 91 ? -11.977 -16.701 -2.043 1.00 95.69 91 LEU A N 1
ATOM 732 C CA . LEU A 1 91 ? -13.049 -15.758 -2.366 1.00 95.69 91 LEU A CA 1
ATOM 733 C C . LEU A 1 91 ? -12.622 -14.750 -3.440 1.00 95.69 91 LEU A C 1
ATOM 735 O O . LEU A 1 91 ? -13.372 -14.509 -4.385 1.00 95.69 91 LEU A O 1
ATOM 739 N N . VAL A 1 92 ? -11.412 -14.193 -3.332 1.00 92.12 92 VAL A N 1
ATOM 740 C CA . VAL A 1 92 ? -10.877 -13.250 -4.325 1.00 92.12 92 VAL A CA 1
ATOM 741 C C . VAL A 1 92 ? -10.660 -13.930 -5.676 1.00 92.12 92 VAL A C 1
ATOM 743 O O . VAL A 1 92 ? -11.012 -13.349 -6.699 1.00 92.12 92 VAL A O 1
ATOM 746 N N . MET A 1 93 ? -10.136 -15.157 -5.704 1.00 93.75 93 MET A N 1
ATOM 747 C CA . MET A 1 93 ? -9.936 -15.899 -6.954 1.00 93.75 93 MET A CA 1
ATOM 748 C C . MET A 1 93 ? -11.264 -16.191 -7.660 1.00 93.75 93 MET A C 1
ATOM 750 O O . MET A 1 93 ? -11.374 -15.995 -8.871 1.00 93.75 93 MET A O 1
ATOM 754 N N . ILE A 1 94 ? -12.294 -16.593 -6.908 1.00 95.75 94 ILE A N 1
ATOM 755 C CA . ILE A 1 94 ? -13.644 -16.801 -7.451 1.00 95.75 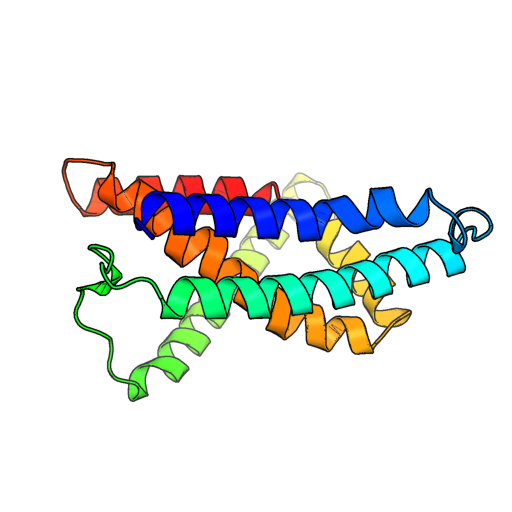94 ILE A CA 1
ATOM 756 C C . ILE A 1 94 ? -14.206 -15.484 -7.993 1.00 95.75 94 ILE A C 1
ATOM 758 O O . ILE A 1 94 ? -14.700 -15.447 -9.118 1.00 95.75 94 ILE A O 1
ATOM 762 N N . TYR A 1 95 ? -14.095 -14.394 -7.230 1.00 93.38 95 TYR A N 1
ATOM 763 C CA . TYR A 1 95 ? -14.548 -13.074 -7.665 1.00 93.38 95 TYR A CA 1
ATOM 764 C C . TYR A 1 95 ? -13.867 -12.633 -8.969 1.00 93.38 95 TYR A C 1
ATOM 766 O O . TYR A 1 95 ? -14.547 -12.239 -9.916 1.00 93.38 95 TYR A O 1
ATOM 774 N N . GLN A 1 96 ? -12.538 -12.752 -9.056 1.00 90.00 96 GLN A N 1
ATOM 775 C CA . GLN A 1 96 ? -11.781 -12.404 -10.261 1.00 90.00 96 GLN A CA 1
ATOM 776 C C . GLN A 1 96 ? -12.207 -13.241 -11.469 1.00 90.00 96 GLN A C 1
ATOM 778 O O . GLN A 1 96 ? -12.389 -12.691 -12.555 1.00 90.00 96 GLN A O 1
ATOM 783 N N . MET A 1 97 ? -12.412 -14.549 -11.284 1.00 91.38 97 MET A N 1
ATOM 784 C CA . MET A 1 97 ? -12.895 -15.440 -12.340 1.00 91.38 97 MET A CA 1
ATOM 785 C C . MET A 1 97 ? -14.272 -15.005 -12.852 1.00 91.38 97 MET A C 1
ATOM 787 O O . MET A 1 97 ? -14.459 -14.860 -14.058 1.00 91.38 97 MET A O 1
ATOM 791 N N . VAL A 1 98 ? -15.223 -14.747 -11.948 1.00 93.62 98 VAL A N 1
ATOM 792 C CA . VAL A 1 98 ? -16.579 -14.308 -12.312 1.00 93.62 98 VAL A CA 1
ATOM 793 C C . VAL A 1 98 ? -16.534 -12.984 -13.075 1.00 93.62 98 VAL A C 1
ATOM 795 O O . VAL A 1 98 ? -17.116 -12.878 -14.154 1.00 93.62 98 VAL A O 1
ATOM 798 N N . VAL A 1 99 ? -15.797 -11.993 -12.568 1.00 90.81 99 VAL A N 1
ATOM 799 C CA . VAL A 1 99 ? -15.647 -10.685 -13.225 1.00 90.81 99 VAL A CA 1
ATOM 800 C C . VAL A 1 99 ? -14.996 -10.824 -14.602 1.00 90.81 99 VAL A C 1
ATOM 802 O O . VAL A 1 99 ? -15.453 -10.200 -15.556 1.00 90.81 99 VAL A O 1
ATOM 805 N N . SER A 1 100 ? -13.971 -11.669 -14.734 1.00 88.56 100 SER A N 1
ATOM 806 C CA . SER A 1 100 ? -13.293 -11.917 -16.010 1.00 88.56 100 SER A CA 1
ATOM 807 C C . SER A 1 100 ? -14.234 -12.525 -17.051 1.00 88.56 100 SER A C 1
ATOM 809 O O . SER A 1 100 ? -14.254 -12.065 -18.195 1.00 88.56 100 SER A O 1
ATOM 811 N N . ILE A 1 101 ? -15.069 -13.494 -16.658 1.00 91.19 101 ILE A N 1
ATOM 812 C CA . ILE A 1 101 ? -16.079 -14.091 -17.541 1.00 91.19 101 ILE A CA 1
ATOM 813 C C . ILE A 1 101 ? -17.078 -13.024 -17.988 1.00 91.19 101 ILE A C 1
ATOM 815 O O . ILE A 1 101 ? -17.283 -12.855 -19.188 1.00 91.19 101 ILE A O 1
ATOM 819 N N . VAL A 1 102 ? -17.656 -12.271 -17.047 1.00 91.88 102 VAL A N 1
ATOM 820 C CA . VAL A 1 102 ? -18.650 -11.227 -17.347 1.00 91.88 102 VAL A CA 1
ATOM 821 C C . VAL A 1 102 ? -18.081 -10.182 -18.306 1.00 91.88 102 VAL A C 1
ATOM 823 O O . VAL A 1 102 ? -18.696 -9.880 -19.326 1.00 91.88 102 VAL A O 1
ATOM 826 N N . LEU A 1 103 ? -16.882 -9.667 -18.028 1.00 89.50 103 LEU A N 1
ATOM 827 C CA . LEU A 1 103 ? -16.222 -8.687 -18.890 1.00 89.50 103 LEU A CA 1
ATOM 828 C C . LEU A 1 103 ? -15.913 -9.258 -20.277 1.00 89.50 103 LEU A C 1
ATOM 830 O O . LEU A 1 103 ? -16.112 -8.568 -21.272 1.00 89.50 103 LEU A O 1
ATOM 834 N N . THR A 1 104 ? -15.479 -10.516 -20.365 1.00 90.38 104 THR A N 1
ATOM 835 C CA . THR A 1 104 ? -15.186 -11.156 -21.656 1.00 90.38 104 THR A CA 1
ATOM 836 C C . THR A 1 104 ? -16.441 -11.294 -22.516 1.00 90.38 104 THR A C 1
ATOM 838 O O . THR A 1 104 ? -16.378 -11.050 -23.717 1.00 90.38 104 THR A O 1
ATOM 841 N N . GLN A 1 105 ? -17.590 -11.625 -21.916 1.00 90.56 105 GLN A N 1
ATOM 842 C CA . GLN A 1 105 ? -18.867 -11.702 -22.637 1.00 90.56 105 GLN A CA 1
ATOM 843 C C . GLN A 1 105 ? -19.336 -10.329 -23.139 1.00 90.56 105 GLN A C 1
ATOM 845 O O . GLN A 1 105 ? -19.862 -10.229 -24.242 1.00 90.56 105 GLN A O 1
ATOM 850 N N . ILE A 1 106 ? -19.123 -9.266 -22.355 1.00 91.81 106 ILE A N 1
ATOM 851 C CA . ILE A 1 106 ? -19.526 -7.899 -22.726 1.00 91.81 106 ILE A CA 1
ATOM 852 C C . ILE A 1 106 ? -18.608 -7.315 -23.810 1.00 91.81 106 ILE A C 1
ATOM 854 O O . ILE A 1 106 ? -19.087 -6.681 -24.746 1.00 91.81 106 ILE A O 1
ATOM 858 N N . TYR A 1 107 ? -17.293 -7.508 -23.682 1.00 89.56 107 TYR A N 1
ATOM 859 C CA . TYR A 1 107 ? -16.287 -6.847 -24.522 1.00 89.56 107 TYR A CA 1
ATOM 860 C C . TYR A 1 107 ? -15.713 -7.739 -25.635 1.00 89.56 107 TYR A C 1
ATOM 862 O O . TYR A 1 107 ? -14.843 -7.295 -26.380 1.00 89.56 107 TYR A O 1
ATOM 870 N N . GLY A 1 108 ? -16.178 -8.986 -25.764 1.00 85.94 108 GLY A N 1
ATOM 871 C CA . GLY A 1 108 ? -15.781 -9.910 -26.834 1.00 85.94 108 GLY A CA 1
ATOM 872 C C . GLY A 1 108 ? -14.335 -10.416 -26.753 1.00 85.94 108 GLY A C 1
ATOM 873 O O . GLY A 1 108 ? -13.837 -10.998 -27.714 1.00 85.94 108 GLY A O 1
ATOM 874 N N . GLY A 1 109 ? -13.644 -10.202 -25.631 1.00 81.38 109 GLY A N 1
ATOM 875 C CA . GLY A 1 109 ? -12.242 -10.576 -25.458 1.00 81.38 109 GLY A CA 1
ATOM 876 C C . GLY A 1 109 ? -11.780 -10.522 -24.005 1.00 81.38 109 GLY A C 1
ATOM 877 O O . GLY A 1 109 ? -12.405 -9.877 -23.162 1.00 81.38 109 GLY A O 1
ATOM 878 N N . GLN A 1 110 ? -10.680 -11.217 -23.704 1.00 77.25 110 GLN A N 1
ATOM 879 C CA . GLN A 1 110 ? -10.095 -11.211 -22.364 1.00 77.25 110 GLN A CA 1
ATOM 880 C C . GLN A 1 110 ? -9.530 -9.826 -22.041 1.00 77.25 110 GLN A C 1
ATOM 882 O O . GLN A 1 110 ? -8.529 -9.394 -22.610 1.00 77.25 110 GLN A O 1
ATOM 887 N N . GLN A 1 111 ? -10.171 -9.140 -21.099 1.00 76.31 111 GLN A N 1
ATOM 888 C CA . GLN A 1 111 ? -9.677 -7.883 -20.546 1.00 76.31 111 GLN A CA 1
ATOM 889 C C . GLN A 1 111 ? -8.476 -8.177 -19.639 1.00 76.31 111 GLN A C 1
ATOM 891 O O . GLN A 1 111 ? -8.627 -8.763 -18.564 1.00 76.31 111 GLN A O 1
ATOM 896 N N . VAL A 1 112 ? -7.277 -7.780 -20.069 1.00 72.81 112 VAL A N 1
ATOM 897 C CA . VAL A 1 112 ? -6.066 -7.856 -19.242 1.00 72.81 112 VAL A CA 1
ATOM 898 C C . VAL A 1 112 ? -5.915 -6.538 -18.489 1.00 72.81 112 VAL A C 1
ATOM 900 O O . VAL A 1 112 ? -5.987 -5.466 -19.083 1.00 72.81 112 VAL A O 1
ATOM 903 N N . SER A 1 113 ? -5.708 -6.603 -17.171 1.00 76.75 113 SER A N 1
ATOM 904 C CA . SER A 1 113 ? -5.462 -5.406 -16.362 1.00 76.75 113 SER A CA 1
ATOM 905 C C . SER A 1 113 ? -4.154 -4.735 -16.802 1.00 76.75 113 SER A C 1
ATOM 907 O O . SER A 1 113 ? -3.097 -5.371 -16.692 1.00 76.75 113 SER A O 1
ATOM 909 N N . PRO A 1 114 ? -4.178 -3.448 -17.206 1.00 81.31 114 PRO A N 1
ATOM 910 C CA . PRO A 1 114 ? -2.964 -2.704 -17.540 1.00 81.31 114 PRO A CA 1
ATOM 911 C C . PRO A 1 114 ? -1.949 -2.703 -16.392 1.00 81.31 114 PRO A C 1
ATOM 913 O O . PRO A 1 114 ? -0.738 -2.697 -16.614 1.00 81.31 114 PRO A O 1
ATOM 916 N N . ASN A 1 115 ? -2.436 -2.754 -15.146 1.00 79.88 115 ASN A N 1
ATOM 917 C CA . ASN A 1 115 ? -1.579 -2.805 -13.969 1.00 79.88 115 ASN A CA 1
ATOM 918 C C . ASN A 1 115 ? -0.853 -4.155 -13.875 1.00 79.88 115 ASN A C 1
ATOM 920 O O . ASN A 1 115 ? 0.365 -4.194 -13.713 1.00 79.88 115 ASN A O 1
ATOM 924 N N . THR A 1 116 ? -1.574 -5.266 -14.047 1.00 83.62 116 THR A N 1
ATOM 925 C CA . THR A 1 116 ? -0.991 -6.617 -14.026 1.00 83.62 116 THR A CA 1
ATOM 926 C C . THR A 1 116 ? 0.010 -6.810 -15.160 1.00 83.62 116 THR A C 1
ATOM 928 O O . THR A 1 116 ? 1.105 -7.319 -14.927 1.00 83.62 116 THR A O 1
ATOM 931 N N . GLU A 1 117 ? -0.318 -6.362 -16.371 1.00 85.88 117 GLU A N 1
ATOM 932 C CA . GLU A 1 117 ? 0.587 -6.448 -17.516 1.00 85.88 117 GLU A CA 1
ATOM 933 C C . GLU A 1 117 ? 1.884 -5.669 -17.262 1.00 85.88 117 GLU A C 1
ATOM 935 O O . GLU A 1 117 ? 2.984 -6.209 -17.420 1.00 85.88 117 GLU A O 1
ATOM 940 N N . LYS A 1 118 ? 1.771 -4.431 -16.767 1.00 84.00 118 LYS A N 1
ATOM 941 C CA . LYS A 1 118 ? 2.925 -3.605 -16.399 1.00 84.00 118 LYS A CA 1
ATOM 942 C C . LYS A 1 118 ? 3.795 -4.289 -15.343 1.00 84.00 118 LYS A C 1
ATOM 944 O O . LYS A 1 118 ? 5.014 -4.342 -15.507 1.00 84.00 118 LYS A O 1
ATOM 949 N N . LEU A 1 119 ? 3.190 -4.843 -14.290 1.00 85.19 119 LEU A N 1
ATOM 950 C CA . LEU A 1 119 ? 3.913 -5.580 -13.250 1.00 85.19 119 LEU A CA 1
ATOM 951 C C . LEU A 1 119 ? 4.642 -6.805 -13.821 1.00 85.19 119 LEU A C 1
ATOM 953 O O . LEU A 1 119 ? 5.810 -7.006 -13.496 1.00 85.19 119 LEU A O 1
ATOM 957 N N . ILE A 1 120 ? 4.006 -7.581 -14.707 1.00 88.19 120 ILE A N 1
ATOM 958 C CA . ILE A 1 120 ? 4.619 -8.755 -15.354 1.00 88.19 120 ILE A CA 1
ATOM 959 C C . ILE A 1 120 ? 5.805 -8.341 -16.230 1.00 88.19 120 ILE A C 1
ATOM 961 O O . ILE A 1 120 ? 6.870 -8.959 -16.159 1.00 88.19 120 ILE A O 1
ATOM 965 N N . ILE A 1 121 ? 5.654 -7.293 -17.044 1.00 87.38 121 ILE A N 1
ATOM 966 C CA . ILE A 1 121 ? 6.730 -6.787 -17.907 1.00 87.38 121 ILE A CA 1
ATOM 967 C C . ILE A 1 121 ? 7.927 -6.346 -17.061 1.00 87.38 121 ILE A C 1
ATOM 969 O O . ILE A 1 121 ? 9.072 -6.658 -17.398 1.00 87.38 121 ILE A O 1
ATOM 973 N N . ILE A 1 122 ? 7.676 -5.640 -15.956 1.00 84.88 122 ILE A N 1
ATOM 974 C CA . ILE A 1 122 ? 8.733 -5.201 -15.045 1.00 84.88 122 ILE A CA 1
ATOM 975 C C . ILE A 1 122 ? 9.391 -6.401 -14.360 1.00 84.88 122 ILE A C 1
ATOM 977 O O . ILE A 1 122 ? 10.615 -6.501 -14.363 1.00 84.88 122 ILE A O 1
ATOM 981 N N . ALA A 1 123 ? 8.600 -7.334 -13.830 1.00 87.69 123 ALA A N 1
ATOM 982 C CA . ALA A 1 123 ? 9.085 -8.526 -13.143 1.00 87.69 123 ALA A CA 1
ATOM 983 C C . ALA A 1 123 ? 9.987 -9.394 -14.033 1.00 87.69 123 ALA A C 1
ATOM 985 O O . ALA A 1 123 ? 11.011 -9.892 -13.573 1.00 87.69 123 ALA A O 1
ATOM 986 N N . ARG A 1 124 ? 9.661 -9.526 -15.326 1.00 88.88 124 ARG A N 1
ATOM 987 C CA . ARG A 1 124 ? 10.509 -10.240 -16.297 1.00 88.88 124 ARG A CA 1
ATOM 988 C C . ARG A 1 124 ? 11.865 -9.568 -16.510 1.00 88.88 124 ARG A C 1
ATOM 990 O O . ARG A 1 124 ? 12.846 -10.254 -16.773 1.00 88.88 124 ARG A O 1
ATOM 997 N N . LYS A 1 125 ? 11.927 -8.237 -16.413 1.00 86.06 125 LYS A N 1
ATOM 998 C CA . LYS A 1 125 ? 13.168 -7.463 -16.581 1.00 86.06 125 LYS A CA 1
ATOM 999 C C . LYS A 1 125 ? 13.982 -7.374 -15.292 1.00 86.06 125 LYS A C 1
ATOM 1001 O O . LYS A 1 125 ? 15.206 -7.330 -15.349 1.00 86.06 125 LYS A O 1
ATOM 1006 N N . ILE A 1 126 ? 13.309 -7.308 -14.145 1.00 85.94 126 ILE A N 1
ATOM 1007 C CA . ILE A 1 126 ? 13.904 -7.117 -12.821 1.00 85.94 126 ILE A CA 1
ATOM 1008 C C . ILE A 1 126 ? 13.249 -8.121 -11.862 1.00 85.94 126 ILE A C 1
ATOM 1010 O O . ILE A 1 126 ? 12.309 -7.763 -11.157 1.00 85.94 126 ILE A O 1
ATOM 1014 N N . PRO A 1 127 ? 13.722 -9.379 -11.792 1.00 86.25 127 PRO A N 1
ATOM 1015 C CA . PRO A 1 127 ? 13.073 -10.417 -10.984 1.00 86.25 127 PRO A CA 1
ATOM 1016 C C . PRO A 1 127 ? 12.959 -10.071 -9.495 1.00 86.25 127 PRO A C 1
ATOM 1018 O O . PRO A 1 127 ? 11.963 -10.402 -8.855 1.00 86.25 127 PRO A O 1
ATOM 1021 N N . ILE A 1 128 ? 13.931 -9.328 -8.948 1.00 84.31 128 ILE A N 1
ATOM 1022 C CA . ILE A 1 128 ? 13.891 -8.866 -7.552 1.00 84.31 128 ILE A CA 1
ATOM 1023 C C . ILE A 1 128 ? 12.671 -7.976 -7.255 1.00 84.31 128 ILE A C 1
ATOM 1025 O O . ILE A 1 128 ? 12.207 -7.933 -6.120 1.00 84.31 128 ILE A O 1
ATOM 1029 N N . PHE A 1 129 ? 12.085 -7.333 -8.270 1.00 85.19 129 PHE A N 1
ATOM 1030 C CA . PHE A 1 129 ? 10.856 -6.549 -8.139 1.00 85.19 129 PHE A CA 1
ATOM 1031 C C . PHE A 1 129 ? 9.674 -7.383 -7.627 1.00 85.19 129 PHE A C 1
ATOM 1033 O O . PHE A 1 129 ? 8.832 -6.858 -6.903 1.00 85.19 129 PHE A O 1
ATOM 1040 N N . ILE A 1 130 ? 9.633 -8.688 -7.926 1.00 88.12 130 ILE A N 1
ATOM 1041 C CA . ILE A 1 130 ? 8.569 -9.588 -7.457 1.00 88.12 130 ILE A CA 1
ATOM 1042 C C . ILE A 1 130 ? 8.546 -9.644 -5.929 1.00 88.12 130 ILE A C 1
ATOM 1044 O O . ILE A 1 130 ? 7.483 -9.513 -5.327 1.00 88.12 130 ILE A O 1
ATOM 1048 N N . PHE A 1 131 ? 9.710 -9.792 -5.290 1.00 85.06 131 PHE A N 1
ATOM 1049 C CA . PHE A 1 131 ? 9.819 -9.812 -3.828 1.00 85.06 131 PHE A CA 1
ATOM 1050 C C . PHE A 1 131 ? 9.306 -8.503 -3.214 1.00 85.06 131 PHE A C 1
ATOM 1052 O O . PHE A 1 131 ? 8.584 -8.493 -2.221 1.00 85.06 131 PHE A O 1
ATOM 1059 N N . PHE A 1 132 ? 9.622 -7.380 -3.852 1.00 83.62 132 PHE A N 1
ATOM 1060 C CA . PHE A 1 132 ? 9.200 -6.069 -3.385 1.00 83.62 132 PHE A CA 1
ATOM 1061 C C . PHE A 1 132 ? 7.696 -5.841 -3.496 1.00 83.62 132 PHE A C 1
ATOM 1063 O O . PHE A 1 132 ? 7.076 -5.406 -2.528 1.00 83.62 132 PHE A O 1
ATOM 1070 N N . VAL A 1 133 ? 7.106 -6.151 -4.649 1.00 85.19 133 VAL A N 1
ATOM 1071 C CA . VAL A 1 133 ? 5.664 -5.986 -4.866 1.00 85.19 133 VAL A CA 1
ATOM 1072 C C . VAL A 1 133 ? 4.854 -6.998 -4.060 1.00 85.19 133 VAL A C 1
ATOM 1074 O O . VAL A 1 133 ? 3.729 -6.700 -3.692 1.00 85.19 133 VAL A O 1
ATOM 1077 N N . SER A 1 134 ? 5.403 -8.172 -3.739 1.00 87.94 134 SER A N 1
ATOM 1078 C CA . SER A 1 134 ? 4.689 -9.178 -2.937 1.00 87.94 134 SER A CA 1
ATOM 1079 C C . SER A 1 134 ? 4.781 -8.959 -1.426 1.00 87.94 134 SER A C 1
ATOM 1081 O O . SER A 1 134 ? 3.930 -9.464 -0.699 1.00 87.94 134 SER A O 1
ATOM 1083 N N . ILE A 1 135 ? 5.783 -8.215 -0.941 1.00 89.12 135 ILE A N 1
ATOM 1084 C CA . ILE A 1 135 ? 6.001 -8.019 0.500 1.00 89.12 135 ILE A CA 1
ATOM 1085 C C . ILE A 1 135 ? 5.911 -6.547 0.888 1.00 89.12 135 ILE A C 1
ATOM 1087 O O . ILE A 1 135 ? 5.068 -6.173 1.697 1.00 89.12 135 ILE A O 1
ATOM 1091 N N . ILE A 1 136 ? 6.782 -5.702 0.332 1.00 89.25 136 ILE A N 1
ATOM 1092 C CA . ILE A 1 136 ? 6.920 -4.304 0.764 1.00 89.25 136 ILE A CA 1
ATOM 1093 C C . ILE A 1 136 ? 5.703 -3.471 0.356 1.00 89.25 136 ILE A C 1
ATOM 1095 O O . ILE A 1 136 ? 5.242 -2.661 1.157 1.00 89.25 136 ILE A O 1
ATOM 1099 N N . GLY A 1 137 ? 5.172 -3.691 -0.851 1.00 89.19 137 GLY A N 1
ATOM 1100 C CA . GLY A 1 137 ? 3.937 -3.048 -1.315 1.00 89.19 137 GLY A CA 1
ATOM 1101 C C . GLY A 1 137 ? 2.766 -3.315 -0.361 1.00 89.19 137 GLY A C 1
ATOM 1102 O O . GLY A 1 137 ? 2.348 -2.388 0.331 1.00 89.19 137 GLY A O 1
ATOM 1103 N N . PRO A 1 138 ? 2.321 -4.578 -0.211 1.00 89.38 138 PRO A N 1
ATOM 1104 C CA . PRO A 1 138 ? 1.234 -4.947 0.694 1.00 89.38 138 PRO A CA 1
ATOM 11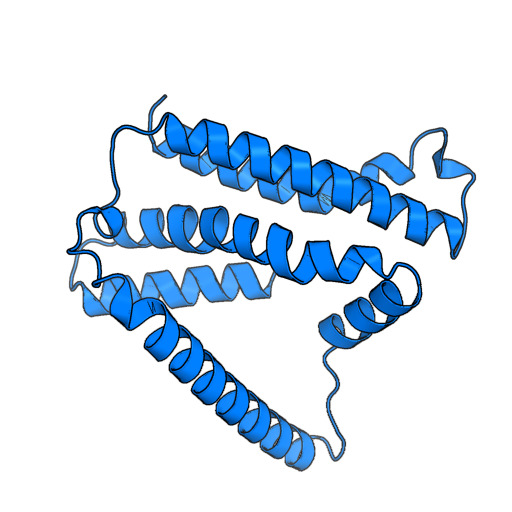05 C C . PRO A 1 138 ? 1.453 -4.499 2.143 1.00 89.38 138 PRO A C 1
ATOM 1107 O O . PRO A 1 138 ? 0.512 -4.094 2.819 1.00 89.38 138 PRO A O 1
ATOM 1110 N N . LEU A 1 139 ? 2.699 -4.511 2.628 1.00 91.31 139 LEU A N 1
ATOM 1111 C CA . LEU A 1 139 ? 3.033 -3.998 3.956 1.00 91.31 139 LEU A CA 1
ATOM 1112 C C . LEU A 1 139 ? 2.725 -2.499 4.081 1.00 91.31 139 LEU A C 1
ATOM 1114 O O . LEU A 1 139 ? 2.049 -2.086 5.021 1.00 91.31 139 LEU A O 1
ATOM 1118 N N . LEU A 1 140 ? 3.223 -1.681 3.148 1.00 92.00 140 LEU A N 1
ATOM 1119 C CA . LEU A 1 140 ? 2.941 -0.244 3.113 1.00 92.00 140 LEU A CA 1
ATOM 1120 C C . LEU A 1 140 ? 1.441 0.023 2.993 1.00 92.00 140 LEU A C 1
ATOM 1122 O O . LEU A 1 140 ? 0.913 0.893 3.686 1.00 92.00 140 LEU A O 1
ATOM 1126 N N . GLU A 1 141 ? 0.762 -0.751 2.154 1.00 90.94 141 GLU A N 1
ATOM 1127 C CA . GLU A 1 141 ? -0.672 -0.634 1.928 1.00 90.94 141 GLU A CA 1
ATOM 1128 C C . GLU A 1 141 ? -1.480 -0.909 3.202 1.00 90.94 141 GLU A C 1
ATOM 1130 O O . GLU A 1 141 ? -2.413 -0.166 3.516 1.00 90.94 141 GLU A O 1
ATOM 1135 N N . GLU A 1 142 ? -1.085 -1.907 3.994 1.00 90.94 142 GLU A N 1
ATOM 1136 C CA . GLU A 1 142 ? -1.737 -2.216 5.268 1.00 90.94 142 GLU A CA 1
ATOM 1137 C C . GLU A 1 142 ? -1.596 -1.052 6.267 1.00 90.94 142 GLU A C 1
ATOM 1139 O O . GLU A 1 142 ? -2.567 -0.642 6.910 1.00 90.94 142 GLU A O 1
ATOM 1144 N N . TYR A 1 143 ? -0.415 -0.433 6.361 1.00 90.31 143 TYR A N 1
ATOM 1145 C CA . TYR A 1 143 ? -0.221 0.726 7.240 1.00 90.31 143 TYR A CA 1
ATOM 1146 C C . TYR A 1 143 ? -0.969 1.975 6.755 1.00 90.31 143 TYR A C 1
ATOM 1148 O O . TYR A 1 143 ? -1.542 2.705 7.565 1.00 90.31 143 TYR A O 1
ATOM 1156 N N . VAL A 1 144 ? -0.968 2.247 5.452 1.00 92.50 144 VAL A N 1
ATOM 1157 C CA . VAL A 1 144 ? -1.528 3.485 4.897 1.00 92.50 144 VAL A CA 1
ATOM 1158 C C . VAL A 1 144 ? -3.042 3.375 4.737 1.00 92.50 144 VAL A C 1
ATOM 1160 O O . VAL A 1 144 ? -3.777 4.195 5.286 1.00 92.50 144 VAL A O 1
ATOM 1163 N N . PHE A 1 145 ? -3.538 2.354 4.039 1.00 93.50 145 PHE A N 1
ATOM 1164 C CA . PHE A 1 145 ? -4.953 2.255 3.678 1.00 93.50 145 PHE A CA 1
ATOM 1165 C C . PHE A 1 145 ? -5.804 1.620 4.774 1.00 93.50 145 PHE A C 1
ATOM 1167 O O . PHE A 1 145 ? -6.909 2.107 5.036 1.00 93.50 145 PHE A O 1
ATOM 1174 N N . ARG A 1 146 ? -5.317 0.560 5.434 1.00 90.62 146 ARG A N 1
ATOM 1175 C CA . ARG A 1 146 ? -6.096 -0.160 6.461 1.00 90.62 146 ARG A CA 1
ATOM 1176 C C . ARG A 1 146 ? -5.939 0.443 7.849 1.00 90.62 146 ARG A C 1
ATOM 1178 O O . ARG A 1 146 ? -6.934 0.711 8.518 1.00 90.62 146 ARG A O 1
ATOM 1185 N N . LYS A 1 147 ? -4.712 0.722 8.280 1.00 88.19 147 LYS A N 1
ATOM 1186 C CA . LYS A 1 147 ? -4.478 1.266 9.620 1.00 88.19 147 LYS A CA 1
ATOM 1187 C C . LYS A 1 147 ? -4.794 2.758 9.708 1.00 88.19 147 LYS A C 1
ATOM 1189 O O . LYS A 1 147 ? -5.552 3.170 10.585 1.00 88.19 147 LYS A O 1
ATOM 1194 N N . VAL A 1 148 ? -4.225 3.566 8.812 1.00 90.75 148 VAL A N 1
ATOM 1195 C CA . VAL A 1 148 ? -4.375 5.027 8.855 1.00 90.75 148 VAL A CA 1
ATOM 1196 C C . VAL A 1 148 ? -5.684 5.477 8.210 1.00 90.75 148 VAL A C 1
ATOM 1198 O O . VAL A 1 148 ? -6.559 5.953 8.922 1.00 90.75 148 VAL A O 1
ATOM 1201 N N . ILE A 1 149 ? -5.864 5.325 6.896 1.00 90.56 149 ILE A N 1
ATOM 1202 C CA . ILE A 1 149 ? -7.018 5.913 6.191 1.00 90.56 149 ILE A CA 1
ATOM 1203 C C . ILE A 1 149 ? -8.333 5.319 6.703 1.00 90.56 149 ILE A C 1
ATOM 1205 O O . ILE A 1 149 ? -9.201 6.058 7.165 1.00 90.56 149 ILE A O 1
ATOM 1209 N N . LEU A 1 150 ? -8.473 3.991 6.679 1.00 92.19 150 LEU A N 1
ATOM 1210 C CA . LEU A 1 150 ? -9.678 3.319 7.169 1.00 92.19 150 LEU A CA 1
ATOM 1211 C C . LEU A 1 150 ? -9.854 3.552 8.676 1.00 92.19 150 LEU A C 1
ATOM 1213 O O . LEU A 1 150 ? -10.949 3.909 9.105 1.00 92.19 150 LEU A O 1
ATOM 1217 N N . GLY A 1 151 ? -8.792 3.424 9.478 1.00 88.00 151 GLY A N 1
ATOM 1218 C CA . GLY A 1 151 ? -8.868 3.613 10.928 1.00 88.00 151 GLY A CA 1
ATOM 1219 C C . GLY A 1 151 ? -9.232 5.033 11.371 1.00 88.00 151 GLY A C 1
ATOM 1220 O O . GLY A 1 151 ? -9.962 5.191 12.352 1.00 88.00 151 GLY A O 1
ATOM 1221 N N . GLU A 1 152 ? -8.762 6.075 10.684 1.00 89.62 152 GLU A N 1
ATOM 1222 C CA . GLU A 1 152 ? -9.194 7.457 10.935 1.00 89.62 152 GLU A CA 1
ATOM 1223 C C . GLU A 1 152 ? -10.630 7.685 10.456 1.00 89.62 152 GLU A C 1
ATOM 1225 O O . GLU A 1 152 ? -11.444 8.220 11.210 1.00 89.62 152 GLU A O 1
ATOM 1230 N N . LEU A 1 153 ? -10.975 7.225 9.248 1.00 89.62 153 LEU A N 1
ATOM 1231 C CA . LEU A 1 153 ? -12.307 7.412 8.672 1.00 89.62 153 LEU A CA 1
ATOM 1232 C C . LEU A 1 153 ? -13.390 6.726 9.515 1.00 89.62 153 LEU A C 1
ATOM 1234 O O . LEU A 1 153 ? -14.421 7.324 9.819 1.00 89.62 153 LEU A O 1
ATOM 1238 N N . PHE A 1 154 ? -13.118 5.512 9.991 1.00 89.88 154 PHE A N 1
ATOM 1239 C CA . PHE A 1 154 ? -13.999 4.789 10.903 1.00 89.88 154 PHE A CA 1
ATOM 1240 C C . PHE A 1 154 ? -14.175 5.501 12.255 1.00 89.88 154 PHE A C 1
ATOM 1242 O O . PHE A 1 154 ? -15.264 5.479 12.823 1.00 89.88 154 PHE A O 1
ATOM 1249 N N . ASN A 1 155 ? -13.138 6.165 12.783 1.00 87.38 155 ASN A N 1
ATOM 1250 C CA . ASN A 1 155 ? -13.275 6.937 14.026 1.00 87.38 155 ASN A CA 1
ATOM 1251 C C . ASN A 1 155 ? -14.026 8.256 13.829 1.00 87.38 155 ASN A C 1
ATOM 1253 O O . ASN A 1 155 ? -14.690 8.709 14.763 1.00 87.38 155 ASN A O 1
ATOM 1257 N N . ALA A 1 156 ? -13.889 8.874 12.655 1.00 87.06 156 ALA A N 1
ATOM 1258 C CA . ALA A 1 156 ? -14.526 10.142 12.325 1.00 87.06 156 ALA A CA 1
ATOM 1259 C C . ALA A 1 156 ? -16.046 9.996 12.152 1.00 87.06 156 ALA A C 1
ATOM 1261 O O . ALA A 1 156 ? -16.800 10.881 12.561 1.00 87.06 156 ALA A O 1
ATOM 1262 N N . ILE A 1 157 ? -16.506 8.872 11.590 1.00 89.06 157 ILE A N 1
ATOM 1263 C CA . ILE A 1 157 ? -17.933 8.602 11.391 1.00 89.06 157 ILE A CA 1
ATOM 1264 C C . ILE A 1 157 ? -18.585 8.263 12.740 1.00 89.06 157 ILE A C 1
ATOM 1266 O O . ILE A 1 157 ? -18.315 7.232 13.357 1.00 89.06 157 ILE A O 1
ATOM 1270 N N . LYS A 1 158 ? -19.484 9.137 13.203 1.00 83.12 158 LYS A N 1
ATOM 1271 C CA . LYS A 1 158 ? -20.321 8.903 14.388 1.00 83.12 158 LYS A CA 1
ATOM 1272 C C . LYS A 1 158 ? -21.635 8.258 13.945 1.00 83.12 158 LYS A C 1
ATOM 1274 O O . LYS A 1 158 ? -22.361 8.853 13.157 1.00 83.12 158 LYS A O 1
ATOM 1279 N N . GLY A 1 159 ? -21.953 7.063 14.442 1.00 80.50 159 GLY A N 1
ATOM 1280 C CA . GLY A 1 159 ? -23.211 6.385 14.112 1.00 80.50 159 GLY A CA 1
ATOM 1281 C C . GLY A 1 159 ? -23.137 4.866 14.233 1.00 80.50 159 GLY A C 1
ATOM 1282 O O . GLY A 1 159 ? -22.335 4.331 15.000 1.00 80.50 159 GLY A O 1
ATOM 1283 N N . ASN A 1 160 ? -23.986 4.174 13.469 1.00 88.62 160 ASN A N 1
ATOM 1284 C CA . ASN A 1 160 ? -24.016 2.713 13.417 1.00 88.62 160 ASN A CA 1
ATOM 1285 C C . ASN A 1 160 ? -22.662 2.164 12.935 1.00 88.62 160 ASN A C 1
ATOM 1287 O O . ASN A 1 160 ? -22.177 2.532 11.864 1.00 88.62 160 ASN A O 1
ATOM 1291 N N . ARG A 1 161 ? -22.083 1.245 13.715 1.00 85.69 161 ARG A N 1
ATOM 1292 C CA . ARG A 1 161 ? -20.786 0.610 13.452 1.00 85.69 161 ARG A CA 1
ATOM 1293 C C . ARG A 1 161 ? -20.710 -0.052 12.079 1.00 85.69 161 ARG A C 1
ATOM 1295 O O . ARG A 1 161 ? -19.696 0.093 11.406 1.00 85.69 161 ARG A O 1
ATOM 1302 N N . ILE A 1 162 ? -21.765 -0.751 11.663 1.00 88.12 162 ILE A N 1
ATOM 1303 C CA . ILE A 1 162 ? -21.795 -1.466 10.379 1.00 88.12 162 ILE A CA 1
ATOM 1304 C C . ILE A 1 162 ? -21.733 -0.459 9.231 1.00 88.12 162 ILE A C 1
ATOM 1306 O O . ILE A 1 162 ? -20.925 -0.601 8.319 1.00 88.12 162 ILE A O 1
ATOM 1310 N N . VAL A 1 163 ? -22.528 0.609 9.319 1.00 89.88 163 VAL A N 1
ATOM 1311 C CA . VAL A 1 163 ? -22.554 1.679 8.314 1.00 89.88 163 VAL A CA 1
ATOM 1312 C C . VAL A 1 163 ? -21.205 2.399 8.260 1.00 89.88 163 VAL A C 1
ATOM 1314 O O . VAL A 1 163 ? -20.648 2.574 7.179 1.00 89.88 163 VAL A O 1
ATOM 1317 N N . ALA A 1 164 ? -20.636 2.750 9.417 1.00 89.88 164 ALA A N 1
ATOM 1318 C CA . ALA A 1 164 ? -19.318 3.375 9.500 1.00 89.88 164 ALA A CA 1
ATOM 1319 C C . ALA A 1 164 ? -18.221 2.491 8.887 1.00 89.88 164 ALA A C 1
ATOM 1321 O O . ALA A 1 164 ? -17.373 2.993 8.154 1.00 89.88 164 ALA A O 1
ATOM 1322 N N . PHE A 1 165 ? -18.257 1.179 9.140 1.00 90.44 165 PHE A N 1
ATOM 1323 C CA . PHE A 1 165 ? -17.303 0.228 8.576 1.00 90.44 165 PHE A CA 1
ATOM 1324 C C . PHE A 1 165 ? -17.450 0.093 7.057 1.00 90.44 165 PHE A C 1
ATOM 1326 O O . PHE A 1 165 ? -16.447 0.173 6.351 1.00 90.44 165 PHE A O 1
ATOM 1333 N N . ILE A 1 166 ? -18.674 -0.051 6.536 1.00 92.62 166 ILE A N 1
ATOM 1334 C CA . ILE A 1 166 ? -18.930 -0.156 5.088 1.00 92.62 166 ILE A CA 1
ATOM 1335 C C . ILE A 1 166 ? -18.458 1.107 4.365 1.00 92.62 166 ILE A C 1
ATOM 1337 O O . ILE A 1 166 ? -17.751 1.015 3.363 1.00 92.62 166 ILE A O 1
ATOM 1341 N N . ILE A 1 167 ? -18.787 2.290 4.888 1.00 92.50 167 ILE A N 1
ATOM 1342 C CA . ILE A 1 167 ? -18.345 3.556 4.292 1.00 92.50 167 ILE A CA 1
ATOM 1343 C C . ILE A 1 167 ? -16.818 3.655 4.351 1.00 92.50 167 ILE A C 1
ATOM 1345 O O . ILE A 1 167 ? -16.183 3.919 3.331 1.00 92.50 167 ILE A O 1
ATOM 1349 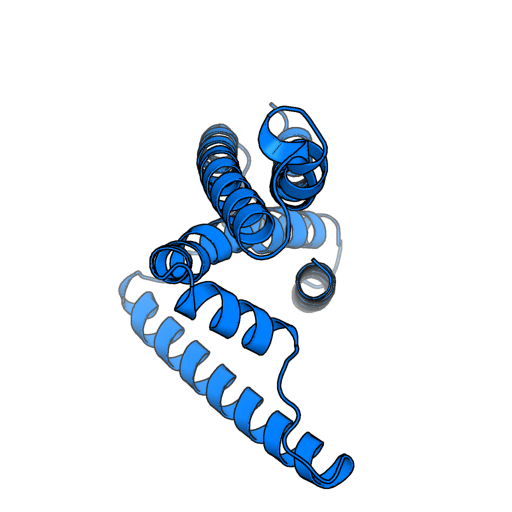N N . ALA A 1 168 ? -16.212 3.401 5.516 1.00 92.94 168 ALA A N 1
ATOM 1350 C CA . ALA A 1 168 ? -14.770 3.537 5.685 1.00 92.94 168 ALA A CA 1
ATOM 1351 C C . ALA A 1 168 ? -13.973 2.574 4.792 1.00 92.94 168 ALA A C 1
ATOM 1353 O O . ALA A 1 168 ? -12.992 2.975 4.165 1.00 92.94 168 ALA A O 1
ATOM 1354 N N . THR A 1 169 ? -14.410 1.317 4.700 1.00 92.12 169 THR A N 1
ATOM 1355 C CA . THR A 1 169 ? -13.783 0.296 3.848 1.00 92.12 169 THR A CA 1
ATOM 1356 C C . THR A 1 169 ? -13.958 0.600 2.367 1.0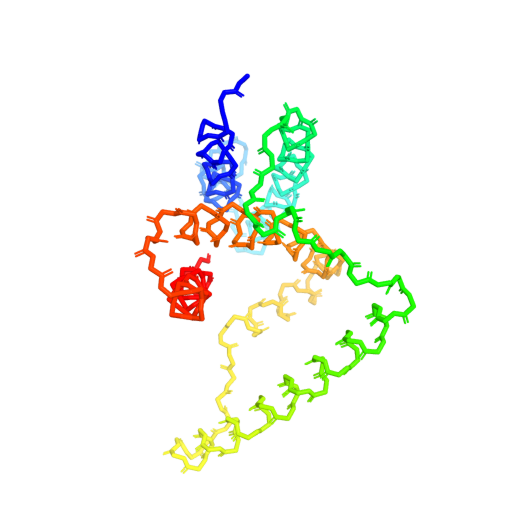0 92.12 169 THR A C 1
ATOM 1358 O O . THR A 1 169 ? -12.990 0.474 1.618 1.00 92.12 169 THR A O 1
ATOM 1361 N N . THR A 1 170 ? -15.143 1.047 1.946 1.00 93.50 170 THR A N 1
ATOM 1362 C CA . THR A 1 170 ? -15.419 1.398 0.546 1.00 93.50 170 THR A CA 1
ATOM 1363 C C . THR A 1 170 ? -14.568 2.584 0.113 1.00 93.50 170 THR A C 1
ATOM 1365 O O . THR A 1 170 ? -13.849 2.492 -0.876 1.00 93.50 170 THR A O 1
ATOM 1368 N N . VAL A 1 171 ? -14.569 3.673 0.887 1.00 93.81 171 VAL A N 1
ATOM 1369 C CA . VAL A 1 171 ? -13.786 4.876 0.570 1.00 93.81 171 VAL A CA 1
ATOM 1370 C C . VAL A 1 171 ? -12.286 4.577 0.582 1.00 93.81 171 VAL A C 1
ATOM 1372 O O . VAL A 1 171 ? -11.595 4.933 -0.367 1.00 93.81 171 VAL A O 1
ATOM 1375 N N . SER A 1 172 ? -11.779 3.873 1.602 1.00 93.00 172 SER A N 1
ATOM 1376 C CA . SER A 1 172 ? -10.366 3.463 1.653 1.00 93.00 172 SER A CA 1
ATOM 1377 C C . SER A 1 172 ? -9.979 2.609 0.439 1.00 93.00 172 SER A C 1
ATOM 1379 O O . SER A 1 172 ? -8.942 2.848 -0.175 1.00 93.00 172 SER A O 1
ATOM 1381 N N . SER A 1 173 ? -10.834 1.662 0.038 1.00 90.88 173 SER A N 1
ATOM 1382 C CA . SER A 1 173 ? -10.560 0.778 -1.101 1.00 90.88 173 SER A CA 1
ATOM 1383 C C . SER A 1 173 ? -10.647 1.497 -2.450 1.00 90.88 173 SER A C 1
ATOM 1385 O O . SER A 1 173 ? -9.876 1.176 -3.346 1.00 90.88 173 SER A O 1
ATOM 1387 N N . LEU A 1 174 ? -11.527 2.493 -2.594 1.00 91.94 174 LEU A N 1
ATOM 1388 C CA . LEU A 1 174 ? -11.576 3.347 -3.785 1.00 91.94 174 LEU A CA 1
ATOM 1389 C C . LEU A 1 174 ? -10.323 4.218 -3.907 1.00 91.94 174 LEU A C 1
ATOM 1391 O O . LEU A 1 174 ? -9.752 4.299 -4.987 1.00 91.94 174 LEU A O 1
ATOM 1395 N N . ILE A 1 175 ? -9.868 4.831 -2.808 1.00 91.19 175 ILE A N 1
ATOM 1396 C CA . ILE A 1 175 ? -8.618 5.607 -2.802 1.00 91.19 175 ILE A CA 1
ATOM 1397 C C . ILE A 1 175 ? -7.435 4.697 -3.150 1.00 91.19 175 ILE A C 1
ATOM 1399 O O . ILE A 1 175 ? -6.593 5.084 -3.951 1.00 91.19 175 ILE A O 1
ATOM 1403 N N . PHE A 1 176 ? -7.394 3.484 -2.593 1.00 88.88 176 PHE A N 1
ATOM 1404 C CA . PHE A 1 176 ? -6.369 2.493 -2.918 1.00 88.88 176 PHE A CA 1
ATOM 1405 C C . PHE A 1 176 ? -6.380 2.097 -4.400 1.00 88.88 176 PHE A C 1
ATOM 1407 O O . PHE A 1 176 ? -5.328 2.038 -5.019 1.00 88.88 176 PHE A O 1
ATOM 1414 N N . ALA A 1 177 ? -7.558 1.886 -4.992 1.00 86.19 177 ALA A N 1
ATOM 1415 C CA . ALA A 1 177 ? -7.680 1.532 -6.406 1.00 86.19 177 ALA A CA 1
ATOM 1416 C C . ALA A 1 177 ? -7.195 2.636 -7.368 1.00 86.19 177 ALA A C 1
ATOM 1418 O O . ALA A 1 177 ? -6.921 2.346 -8.531 1.00 86.19 177 ALA A O 1
ATOM 1419 N N . LEU A 1 178 ? -7.118 3.886 -6.900 1.00 85.06 178 LEU A N 1
ATOM 1420 C CA . LEU A 1 178 ? -6.657 5.042 -7.675 1.00 85.06 178 LEU A CA 1
ATOM 1421 C C . LEU A 1 178 ? -5.172 5.387 -7.452 1.00 85.06 178 LEU A C 1
ATOM 1423 O O . LEU A 1 178 ? -4.661 6.258 -8.159 1.00 85.06 178 LEU A O 1
ATOM 1427 N N . ALA A 1 179 ? -4.512 4.773 -6.465 1.00 79.44 179 ALA A N 1
ATOM 1428 C CA . ALA A 1 179 ? -3.124 5.051 -6.069 1.00 79.44 179 ALA A CA 1
ATOM 1429 C C . ALA A 1 179 ? -2.097 4.229 -6.872 1.00 79.44 179 ALA A C 1
ATOM 1431 O O . ALA A 1 179 ? -0.976 4.754 -7.106 1.00 79.44 179 ALA A O 1
#

Foldseek 3Di:
DAVVVLLVVLQVLVVCLVCVLVVPCCDPPNVPDDDPRNVVSSLVSSLVSLVVSLVVNVVSVVPHPDAFPVRPDDDDPPVCPVVVVVVVVVVVVVVVVVVQVVCCVVVVHGDDPPVVVVQVVVCVVPVVVVVCCVPSVVSSLCSNLVRRQLRVQLRVDPDDNVVSNVVSNVVSVVVVVVD

pLDDT: mean 87.54, std 6.06, range [60.72, 96.44]

Secondary structure (DSSP, 8-state):
--HHHHHHHHHHHHHHHHHHHHHHTTSTTGGG--HHHHHHHHHHHHHHHHHHHHHHHHHHHHT--S--TTTTSPPPPGGGHHHHHHHHHHHHHHHHHHHHHHHHHHHSS----HHHHHHHHHHHH-THHHHIIIIIHHHHHIIIIIIIIIHHHHHH--S-HHHHHHHHHHHHHHHHHH-